Protein AF-A0A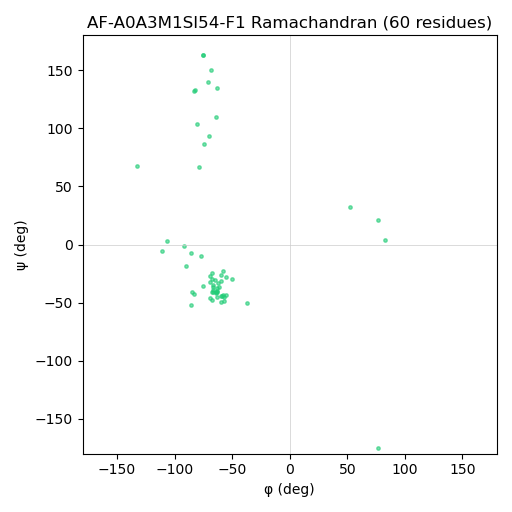3M1SI54-F1 (afdb_monomer)

Secondary structure (DSSP, 8-state):
-HHHHHHHHHHHHHHHHH-GGGTHHHHTT---HHHHHHHHHH---TTS-TTSHHHHT-----

Mean predicted aligned error: 4.3 Å

Sequence (62 aa):
SVVAKVTRDSLMEYYHELYPEYGFKNHKGYATREHLTALERYGPSPIHRQSFSPVSNLKLPF

Radius of gyration: 12.04 Å; Cα contacts (8 Å, |Δi|>4): 51; chains: 1; bounding box: 30×21×29 Å

Nearest PDB structures (foldseek):
  2etj-assembly1_A  TM=9.686E-01  e=2.830E-04  Thermotoga maritima
  3o3g-assembly1_A  TM=9.714E-01  e=4.303E-04  Thermotoga maritima
  4hht-assembly1_A  TM=9.718E-01  e=5.466E-04  Thermotoga maritima MSB8
  7uwe-assembly1_C  TM=9.991E-01  e=8.310E-04  Escherichia coli
  7uwh-assembly1_C  TM=9.498E-01  e=3.937E-03  Escherichia coli

pLDDT: mean 88.07, std 8.37, range [55.44, 95.31]

Solvent-accessible surface area (backbone atoms only — not comparable to full-atom values): 3787 Å² total; per-residue (Å²): 108,70,68,61,50,53,56,52,54,54,52,22,38,56,46,17,74,78,42,55,81,48,44,22,61,79,54,61,76,50,90,41,73,69,34,49,52,27,36,73,72,75,45,82,59,95,87,52,63,60,87,40,66,80,55,57,66,54,80,70,93,122

Structure (mmCIF, N/CA/C/O backbone):
data_AF-A0A3M1SI54-F1
#
_entry.id   AF-A0A3M1SI54-F1
#
loop_
_atom_site.group_PDB
_atom_site.id
_atom_site.type_symbol
_atom_site.label_atom_id
_atom_site.label_alt_id
_atom_site.label_comp_id
_atom_site.label_asym_id
_atom_site.label_entity_id
_atom_site.label_seq_id
_atom_site.pdbx_PDB_ins_code
_atom_site.Cartn_x
_atom_site.Cartn_y
_atom_site.Cartn_z
_atom_site.occupancy
_atom_site.B_iso_or_equiv
_atom_site.auth_seq_id
_atom_site.auth_comp_id
_atom_site.auth_asym_id
_atom_site.auth_atom_id
_atom_site.pdbx_PDB_model_num
ATOM 1 N N . SER A 1 1 ? 14.738 -12.347 -7.870 1.00 87.69 1 SER A N 1
ATOM 2 C CA . SER A 1 1 ? 15.055 -12.410 -9.312 1.00 87.69 1 SER A CA 1
ATOM 3 C C . SER A 1 1 ? 14.465 -11.195 -10.016 1.00 87.69 1 SER A C 1
ATOM 5 O O . SER A 1 1 ? 13.548 -10.582 -9.474 1.00 87.69 1 SER A O 1
ATOM 7 N N . VAL A 1 2 ? 14.973 -10.841 -11.202 1.00 88.06 2 VAL A N 1
ATOM 8 C CA . VAL A 1 2 ? 14.437 -9.728 -12.016 1.00 88.06 2 VAL A CA 1
ATOM 9 C C . VAL A 1 2 ? 12.968 -9.969 -12.373 1.00 88.06 2 VAL A C 1
ATOM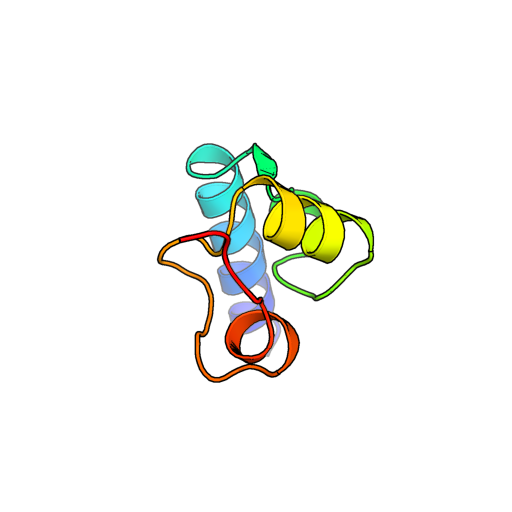 11 O O . VAL A 1 2 ? 12.142 -9.087 -12.169 1.00 88.06 2 VAL A O 1
ATOM 14 N N . VAL A 1 3 ? 12.626 -11.195 -12.786 1.00 92.38 3 VAL A N 1
ATOM 15 C CA . VAL A 1 3 ? 11.251 -11.589 -13.141 1.00 92.38 3 VAL A CA 1
ATOM 16 C C . VAL A 1 3 ? 10.278 -11.348 -11.984 1.00 92.38 3 VAL A C 1
ATOM 18 O O . VAL A 1 3 ? 9.268 -10.682 -12.168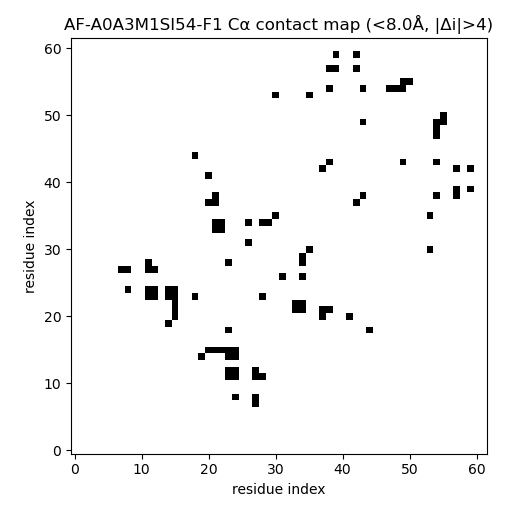 1.00 92.38 3 VAL A O 1
ATOM 21 N N . ALA A 1 4 ? 10.619 -11.784 -10.765 1.00 92.44 4 ALA A N 1
ATOM 22 C CA . ALA A 1 4 ? 9.754 -11.581 -9.601 1.00 92.44 4 ALA A CA 1
ATOM 23 C C . ALA A 1 4 ? 9.513 -10.092 -9.287 1.00 92.44 4 ALA A C 1
ATOM 25 O O . ALA A 1 4 ? 8.413 -9.717 -8.883 1.00 92.44 4 ALA A O 1
ATOM 26 N N . LYS A 1 5 ? 10.526 -9.236 -9.485 1.00 90.50 5 LYS A N 1
ATOM 27 C CA . LYS A 1 5 ? 10.395 -7.785 -9.290 1.00 90.50 5 LYS A CA 1
ATOM 28 C C . LYS A 1 5 ? 9.467 -7.165 -10.333 1.00 90.50 5 LYS A C 1
ATOM 30 O O . LYS A 1 5 ? 8.579 -6.416 -9.947 1.00 90.50 5 LYS A O 1
ATOM 35 N N . VAL A 1 6 ? 9.654 -7.492 -11.613 1.00 94.56 6 VAL A N 1
ATOM 36 C CA . VAL A 1 6 ? 8.827 -6.961 -12.710 1.00 94.56 6 VAL A CA 1
ATOM 37 C C . VAL A 1 6 ? 7.363 -7.339 -12.498 1.00 94.56 6 VAL A C 1
ATOM 39 O O . VAL A 1 6 ? 6.509 -6.459 -12.474 1.00 94.56 6 VAL A O 1
ATOM 42 N N . THR A 1 7 ? 7.079 -8.615 -12.220 1.00 94.31 7 THR A N 1
ATOM 43 C CA . THR A 1 7 ? 5.709 -9.077 -11.953 1.00 94.31 7 THR A CA 1
ATOM 44 C C . THR A 1 7 ? 5.079 -8.359 -10.761 1.00 94.31 7 THR A C 1
ATOM 46 O O . THR A 1 7 ? 3.930 -7.926 -10.836 1.00 94.31 7 THR A O 1
ATOM 49 N N . ARG A 1 8 ? 5.822 -8.194 -9.658 1.00 93.62 8 ARG A N 1
ATOM 50 C CA . ARG A 1 8 ? 5.324 -7.468 -8.484 1.00 93.62 8 ARG A CA 1
ATOM 51 C C . ARG A 1 8 ? 5.037 -6.005 -8.814 1.00 93.62 8 ARG A C 1
ATOM 53 O O . ARG A 1 8 ? 4.010 -5.484 -8.392 1.00 93.62 8 ARG A O 1
ATOM 60 N N . ASP A 1 9 ? 5.940 -5.341 -9.526 1.00 93.44 9 ASP A N 1
ATOM 61 C CA . ASP A 1 9 ? 5.817 -3.913 -9.809 1.00 93.44 9 ASP A CA 1
ATOM 62 C C . ASP A 1 9 ? 4.605 -3.630 -10.725 1.00 93.44 9 ASP A C 1
ATOM 64 O O . ASP A 1 9 ? 3.882 -2.667 -10.447 1.00 93.44 9 ASP A O 1
ATOM 68 N N . SER A 1 10 ? 4.310 -4.517 -11.691 1.00 94.38 10 SER A N 1
ATOM 69 C CA . SER A 1 10 ? 3.084 -4.485 -12.511 1.00 94.38 10 SER A CA 1
ATOM 70 C C . SER A 1 10 ? 1.813 -4.767 -11.702 1.00 94.38 10 SER A C 1
ATOM 72 O O . SER A 1 10 ? 0.801 -4.093 -11.875 1.00 94.38 10 SER A O 1
ATOM 74 N N . LEU A 1 11 ? 1.852 -5.721 -10.766 1.00 94.38 11 LEU A N 1
ATOM 75 C CA . LEU A 1 11 ? 0.703 -6.008 -9.901 1.00 94.38 11 LEU A CA 1
ATOM 76 C C . LEU A 1 11 ? 0.344 -4.807 -9.007 1.00 94.38 11 LEU A C 1
ATOM 78 O O . LEU A 1 11 ? -0.828 -4.529 -8.773 1.00 94.38 11 LEU A O 1
ATOM 82 N N . MET A 1 12 ? 1.346 -4.072 -8.519 1.00 94.06 12 MET A N 1
ATOM 83 C CA . MET A 1 12 ? 1.118 -2.865 -7.716 1.00 94.06 12 MET A CA 1
ATOM 84 C C . MET A 1 12 ? 0.536 -1.704 -8.531 1.00 94.06 12 MET A C 1
ATOM 86 O O . MET A 1 12 ? -0.152 -0.858 -7.966 1.00 94.06 12 MET A O 1
ATOM 90 N N . GLU A 1 13 ? 0.798 -1.648 -9.838 1.00 94.75 13 GLU A N 1
ATOM 91 C CA . GLU A 1 13 ? 0.135 -0.695 -10.739 1.00 94.75 13 GLU A CA 1
ATOM 92 C C . GLU A 1 13 ? -1.337 -1.052 -10.918 1.00 94.75 13 GLU A C 1
ATOM 94 O O . GLU A 1 13 ? -2.191 -0.198 -10.699 1.00 94.75 13 GLU A O 1
ATOM 99 N N . TYR A 1 14 ? -1.644 -2.327 -11.160 1.00 95.31 14 TYR A N 1
ATOM 100 C CA . TYR A 1 14 ? -3.026 -2.804 -11.211 1.00 95.31 14 TYR A CA 1
ATOM 101 C C . TYR A 1 14 ? -3.791 -2.521 -9.906 1.00 95.31 14 TYR A C 1
ATOM 103 O O . TYR A 1 14 ? -4.911 -2.017 -9.912 1.00 95.31 14 TYR A O 1
ATOM 111 N N . TYR A 1 15 ? -3.170 -2.757 -8.749 1.00 94.56 15 TYR A N 1
ATOM 112 C CA . TYR A 1 15 ? -3.798 -2.424 -7.470 1.00 94.56 15 TYR A CA 1
ATOM 113 C C . TYR A 1 15 ? -3.966 -0.929 -7.229 1.00 94.56 15 TYR A C 1
ATOM 115 O O . TYR A 1 15 ? -4.848 -0.551 -6.465 1.00 94.56 15 TYR A O 1
ATOM 123 N N . HIS A 1 16 ? -3.160 -0.075 -7.856 1.00 94.81 16 HIS A N 1
ATOM 124 C CA . HIS A 1 16 ? -3.392 1.363 -7.801 1.00 94.81 16 HIS A CA 1
ATOM 125 C C . HIS A 1 16 ? -4.654 1.762 -8.573 1.00 94.81 16 HIS A C 1
ATOM 127 O O . HIS A 1 16 ? -5.334 2.687 -8.151 1.00 94.81 16 HIS A O 1
ATOM 133 N N . GLU A 1 17 ? -5.003 1.061 -9.651 1.00 94.62 17 GLU A N 1
ATOM 134 C CA . GLU A 1 17 ? -6.267 1.298 -10.360 1.00 94.62 17 GLU A CA 1
ATOM 135 C C . GLU A 1 17 ? -7.476 0.909 -9.499 1.00 94.62 17 GLU A C 1
ATOM 137 O O . GLU A 1 17 ? -8.467 1.633 -9.465 1.00 94.62 17 GLU A O 1
ATOM 142 N N . LEU A 1 18 ? -7.376 -0.196 -8.750 1.00 94.31 18 LEU A N 1
ATOM 143 C CA . LEU A 1 18 ? -8.438 -0.643 -7.839 1.00 94.31 18 LEU A CA 1
ATOM 144 C C . LEU A 1 18 ? -8.520 0.187 -6.549 1.00 94.31 18 LEU A C 1
ATOM 146 O O . LEU A 1 18 ? -9.604 0.399 -6.011 1.00 94.31 18 LEU A O 1
ATOM 150 N N . TYR A 1 19 ? -7.374 0.634 -6.036 1.00 93.31 19 TYR A N 1
ATOM 151 C CA . TYR A 1 19 ? -7.240 1.331 -4.757 1.00 93.31 19 TYR A CA 1
ATOM 152 C C . TYR A 1 19 ? -6.361 2.588 -4.915 1.00 93.31 19 TYR A C 1
ATOM 154 O O . TYR A 1 19 ? -5.244 2.646 -4.379 1.00 93.31 19 TYR A O 1
ATOM 162 N N . PRO A 1 20 ? -6.837 3.612 -5.651 1.00 91.75 20 PRO A N 1
ATOM 163 C CA . PRO A 1 20 ? -6.030 4.783 -6.002 1.00 91.75 20 PRO A CA 1
ATOM 164 C C . PRO A 1 20 ? -5.566 5.579 -4.781 1.00 91.75 20 PRO A C 1
ATOM 166 O O . PRO A 1 20 ? -4.434 6.066 -4.770 1.00 91.75 20 PRO A O 1
ATOM 169 N N . GLU A 1 21 ? -6.392 5.610 -3.732 1.00 91.62 21 GLU A N 1
ATOM 170 C CA . GLU A 1 21 ? -6.171 6.310 -2.458 1.00 91.62 21 GLU A CA 1
ATOM 171 C C . GLU A 1 21 ? -4.861 5.928 -1.753 1.00 91.62 21 GLU A C 1
ATOM 173 O O . GLU A 1 21 ? -4.287 6.732 -1.024 1.00 91.62 21 GLU A O 1
ATOM 178 N N . TYR A 1 22 ? -4.367 4.705 -1.971 1.00 90.62 22 TYR A N 1
ATOM 179 C CA . TYR A 1 22 ? -3.183 4.200 -1.275 1.00 90.62 22 TYR A CA 1
ATOM 180 C C . TYR A 1 22 ? -1.883 4.504 -2.002 1.00 90.62 22 TYR A C 1
ATOM 182 O O . TYR A 1 22 ? -0.844 4.432 -1.369 1.00 90.62 22 TYR A O 1
ATOM 190 N N . GLY A 1 23 ? -1.911 4.835 -3.300 1.00 91.88 23 GLY A N 1
ATOM 191 C CA . GLY A 1 23 ? -0.700 5.216 -4.039 1.00 91.88 23 GLY A CA 1
ATOM 192 C C . GLY A 1 23 ? 0.231 4.065 -4.456 1.00 91.88 23 GLY A C 1
ATOM 193 O O . GLY A 1 23 ? 1.397 4.319 -4.770 1.00 91.88 23 GLY A O 1
ATOM 194 N N . PHE A 1 24 ? -0.258 2.815 -4.527 1.00 92.56 24 PHE A N 1
ATOM 195 C CA . PHE A 1 24 ? 0.567 1.613 -4.763 1.00 92.56 24 PHE A CA 1
ATOM 196 C C . PHE A 1 24 ? 1.534 1.689 -5.952 1.00 92.56 24 PHE A C 1
ATOM 198 O O . PHE A 1 24 ? 2.612 1.096 -5.887 1.00 92.56 24 PHE A O 1
ATOM 205 N N . LYS A 1 25 ? 1.220 2.445 -7.011 1.00 92.25 25 LYS A N 1
ATOM 206 C CA . LYS A 1 25 ? 2.126 2.624 -8.155 1.00 92.25 25 LYS A CA 1
ATOM 207 C C . LYS A 1 25 ? 3.477 3.242 -7.769 1.00 92.25 25 LYS A C 1
ATOM 209 O O . LYS A 1 25 ? 4.480 2.886 -8.383 1.00 92.25 25 LYS A O 1
ATOM 214 N N . ASN A 1 26 ? 3.509 4.104 -6.747 1.00 90.12 26 ASN A N 1
ATOM 215 C CA . ASN A 1 26 ? 4.689 4.876 -6.350 1.00 90.12 26 ASN A CA 1
ATOM 216 C C . ASN A 1 26 ? 5.584 4.078 -5.400 1.00 90.12 26 ASN A C 1
ATOM 218 O O . ASN A 1 26 ? 6.780 3.926 -5.629 1.00 90.12 26 ASN A O 1
ATOM 222 N N . HIS A 1 27 ? 4.996 3.539 -4.333 1.00 92.00 27 HIS A N 1
ATOM 223 C CA . HIS A 1 27 ? 5.739 2.878 -3.259 1.00 92.00 27 HIS A CA 1
ATOM 224 C C . HIS A 1 27 ? 5.588 1.357 -3.272 1.00 92.00 27 HIS A C 1
ATOM 226 O O . HIS A 1 27 ? 6.111 0.701 -2.382 1.00 92.00 27 HIS A O 1
ATOM 232 N N . LYS A 1 28 ? 4.879 0.762 -4.237 1.00 91.62 28 LYS A N 1
ATOM 233 C CA . LYS A 1 28 ? 4.800 -0.696 -4.454 1.00 91.62 28 LYS A CA 1
ATOM 234 C C . LYS A 1 28 ? 4.420 -1.507 -3.197 1.00 91.62 28 LYS A C 1
ATOM 236 O O . LYS A 1 28 ? 4.889 -2.628 -3.006 1.00 91.62 28 LYS A O 1
ATOM 241 N N . GLY A 1 29 ? 3.608 -0.920 -2.312 1.00 87.06 29 GLY A N 1
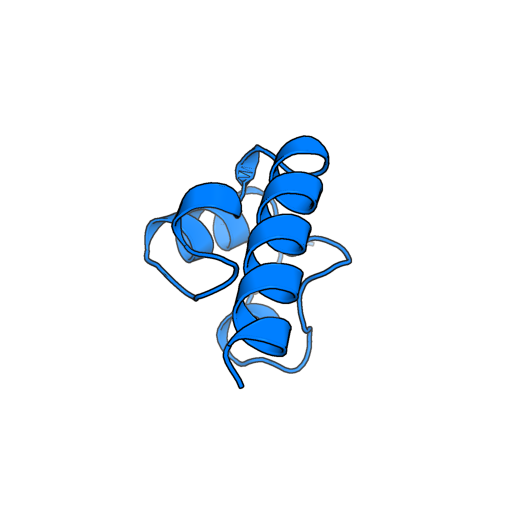ATOM 242 C CA . GLY A 1 29 ? 3.175 -1.536 -1.052 1.00 87.06 29 GLY A CA 1
ATOM 243 C C . GLY A 1 29 ? 4.163 -1.423 0.119 1.00 87.06 29 GLY A C 1
ATOM 244 O O . GLY A 1 29 ? 3.884 -1.953 1.193 1.00 87.06 29 GLY A O 1
ATOM 245 N N . TYR A 1 3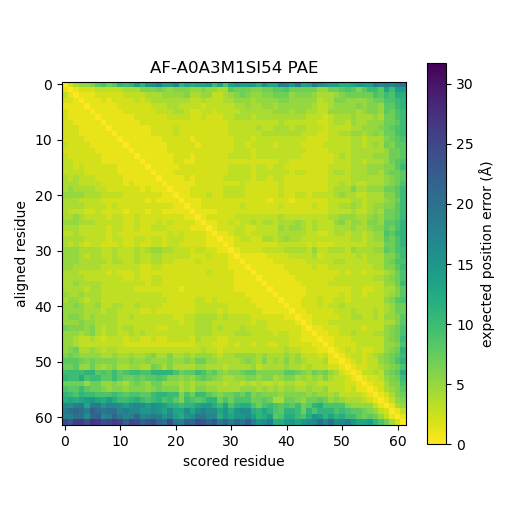0 ? 5.292 -0.7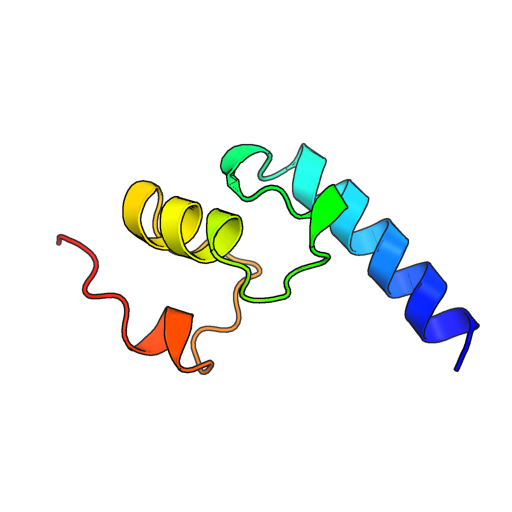22 -0.036 1.00 88.69 30 TYR A N 1
ATOM 246 C CA . TYR A 1 30 ? 6.161 -0.364 1.091 1.00 88.69 30 TYR A CA 1
ATOM 247 C C . TYR A 1 30 ? 5.469 0.658 2.006 1.00 88.69 30 TYR A C 1
ATOM 249 O O . TYR A 1 30 ? 4.645 1.450 1.547 1.00 88.69 30 TYR A O 1
ATOM 257 N N . ALA A 1 31 ? 5.791 0.623 3.302 1.00 85.75 31 ALA A N 1
ATOM 258 C CA . ALA A 1 31 ? 5.208 1.486 4.330 1.00 85.75 31 ALA A CA 1
ATOM 259 C C . ALA A 1 31 ? 5.836 2.893 4.308 1.00 85.75 31 ALA A C 1
ATOM 261 O O . ALA A 1 31 ? 6.577 3.276 5.212 1.00 85.75 31 ALA A O 1
ATOM 262 N N . THR A 1 32 ? 5.594 3.645 3.234 1.00 91.56 32 THR A N 1
ATOM 263 C CA . THR A 1 32 ? 5.973 5.060 3.149 1.00 91.56 32 THR A CA 1
ATOM 264 C C . THR A 1 32 ? 5.028 5.916 3.983 1.00 91.56 32 THR A C 1
ATOM 266 O O . THR A 1 32 ? 3.928 5.492 4.332 1.00 91.56 32 THR A O 1
ATOM 269 N N . ARG A 1 33 ? 5.438 7.152 4.280 1.00 89.56 33 ARG A N 1
ATOM 270 C CA . ARG A 1 33 ? 4.599 8.101 5.022 1.00 89.56 33 ARG A CA 1
ATOM 271 C C . ARG A 1 33 ? 3.240 8.313 4.351 1.00 89.56 33 ARG A C 1
ATOM 273 O O . ARG A 1 33 ? 2.229 8.262 5.030 1.00 89.56 33 ARG A O 1
ATOM 280 N N . GLU A 1 34 ? 3.233 8.468 3.028 1.00 90.12 34 GLU A N 1
ATOM 281 C CA . GLU A 1 34 ? 2.010 8.583 2.220 1.00 90.12 34 GLU A CA 1
ATOM 282 C C . GLU A 1 34 ? 1.088 7.377 2.416 1.00 90.12 34 GLU A C 1
ATOM 284 O O . GLU A 1 34 ? -0.106 7.537 2.653 1.00 90.12 34 GLU A O 1
ATOM 289 N N . HIS A 1 35 ? 1.658 6.171 2.391 1.00 91.31 35 HIS A N 1
ATOM 290 C CA . HIS A 1 35 ? 0.901 4.939 2.550 1.00 91.31 35 HIS A CA 1
ATOM 291 C C . HIS A 1 35 ? 0.324 4.794 3.964 1.00 91.31 35 HIS A C 1
ATOM 293 O O . HIS A 1 35 ? -0.827 4.401 4.122 1.00 91.31 35 HIS A O 1
ATOM 299 N N . LEU A 1 36 ? 1.097 5.148 4.994 1.00 88.94 36 LEU A N 1
ATOM 300 C CA . LEU A 1 36 ? 0.622 5.148 6.380 1.00 88.94 36 LEU A CA 1
ATOM 301 C C . LEU A 1 36 ? -0.509 6.163 6.583 1.00 88.94 36 LEU A C 1
ATOM 303 O O . LEU A 1 36 ? -1.518 5.830 7.191 1.00 88.94 36 LEU A O 1
ATOM 307 N N . THR A 1 37 ? -0.395 7.362 6.007 1.00 89.81 37 THR A N 1
ATOM 308 C CA . THR A 1 37 ? -1.470 8.364 6.047 1.00 89.81 37 THR A CA 1
ATOM 309 C C . THR A 1 37 ? -2.730 7.881 5.325 1.00 89.81 37 THR A C 1
ATOM 311 O O . THR A 1 37 ? -3.835 8.085 5.825 1.00 89.81 37 THR A O 1
ATOM 314 N N . ALA A 1 38 ? -2.593 7.207 4.179 1.00 90.56 38 ALA A N 1
ATOM 3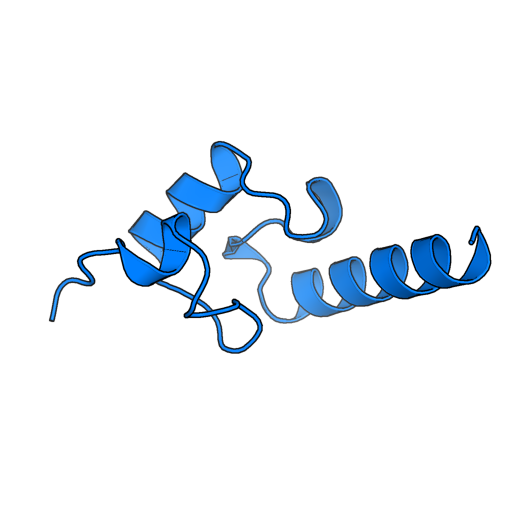15 C CA . ALA A 1 38 ? -3.731 6.598 3.492 1.00 90.56 38 ALA A CA 1
ATOM 316 C C . ALA A 1 38 ? -4.375 5.482 4.333 1.00 90.56 38 ALA A C 1
ATOM 318 O O . ALA A 1 38 ? -5.596 5.422 4.435 1.00 90.56 38 ALA A O 1
ATOM 319 N N . LEU A 1 39 ? -3.566 4.649 4.992 1.00 89.50 3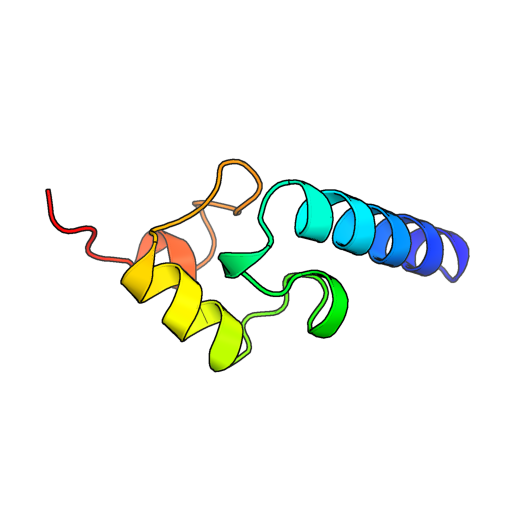9 LEU A N 1
ATOM 320 C CA . LEU A 1 39 ? -4.030 3.600 5.903 1.00 89.50 39 LEU A CA 1
ATOM 321 C C . LEU A 1 39 ? -4.778 4.156 7.121 1.00 89.50 39 LEU A C 1
ATOM 323 O O . LEU A 1 39 ? -5.801 3.604 7.513 1.00 89.50 39 LEU A O 1
ATOM 327 N N . GLU A 1 40 ? -4.300 5.254 7.705 1.00 87.44 40 GLU A N 1
ATOM 328 C CA . GLU A 1 40 ? -4.981 5.938 8.812 1.00 87.44 40 GLU A CA 1
ATOM 329 C C . GLU A 1 40 ? -6.307 6.570 8.368 1.00 87.44 40 GLU A C 1
ATOM 331 O O . GLU A 1 40 ? -7.269 6.591 9.133 1.00 87.44 40 GLU A O 1
ATOM 336 N N . ARG A 1 41 ? -6.374 7.074 7.128 1.00 89.31 41 ARG A N 1
ATOM 337 C CA . ARG A 1 41 ? -7.547 7.784 6.603 1.00 89.31 41 ARG A CA 1
ATOM 338 C C . ARG A 1 41 ? -8.637 6.861 6.065 1.00 89.31 41 ARG A C 1
ATOM 340 O O . ARG A 1 41 ? -9.814 7.131 6.283 1.00 89.31 41 ARG A O 1
ATOM 347 N N . TYR A 1 42 ? -8.252 5.819 5.336 1.00 89.56 42 TYR A N 1
ATOM 348 C CA . TYR A 1 42 ? -9.164 4.932 4.605 1.00 89.56 42 TYR A CA 1
ATOM 349 C C . TYR A 1 42 ? -9.243 3.519 5.201 1.00 89.56 42 TYR A C 1
ATOM 351 O O . TYR A 1 42 ? -10.056 2.713 4.748 1.00 89.56 42 TYR A O 1
ATOM 359 N N . GLY A 1 43 ? -8.428 3.210 6.215 1.00 88.25 43 GLY A N 1
ATOM 360 C CA . GLY A 1 43 ? -8.268 1.860 6.758 1.00 88.25 43 GLY A CA 1
ATOM 361 C C . GLY A 1 43 ? -7.392 0.968 5.869 1.00 88.25 43 GLY A C 1
ATOM 362 O O . GLY A 1 43 ? -6.811 1.442 4.902 1.00 88.25 43 GLY A O 1
ATOM 363 N N . PRO A 1 44 ? -7.228 -0.328 6.186 1.00 91.12 44 PRO A N 1
ATOM 364 C CA . PRO A 1 44 ? -6.542 -1.282 5.322 1.00 91.12 44 PRO A CA 1
ATOM 365 C C . PRO A 1 44 ? -7.451 -1.832 4.217 1.00 91.12 44 PRO A C 1
ATOM 367 O O . PRO A 1 44 ? -8.550 -2.316 4.471 1.00 91.12 44 PRO A O 1
ATOM 370 N N . SER A 1 45 ? -6.951 -1.849 2.981 1.00 88.94 45 SER A N 1
ATOM 371 C CA . SER A 1 45 ? -7.592 -2.549 1.858 1.00 88.94 45 SER A CA 1
ATOM 372 C C . SER A 1 45 ? -7.412 -4.084 1.919 1.00 88.94 45 SER A C 1
ATOM 374 O O . SER A 1 45 ? -6.486 -4.561 2.580 1.00 88.94 45 SER A O 1
ATOM 376 N N . PRO A 1 46 ? -8.211 -4.881 1.177 1.00 89.50 46 PRO A N 1
ATOM 377 C CA . PRO A 1 46 ? -8.151 -6.352 1.191 1.00 89.50 46 PRO A CA 1
ATOM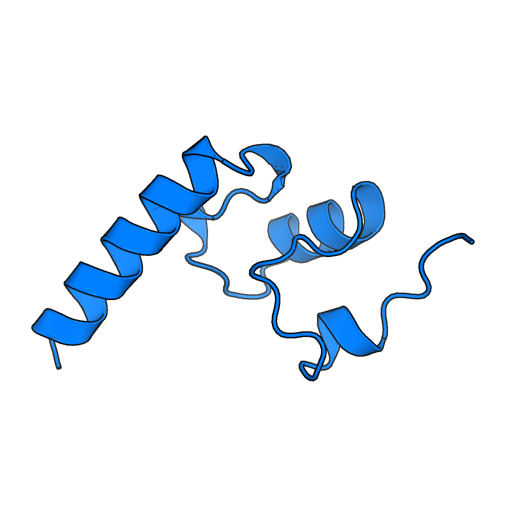 378 C C . PRO A 1 46 ? -6.795 -6.970 0.821 1.00 89.50 46 PRO A C 1
ATOM 380 O O . PRO A 1 46 ? -6.511 -8.107 1.185 1.00 89.50 46 PRO A O 1
ATOM 383 N N . ILE A 1 47 ? -5.954 -6.236 0.089 1.00 90.62 47 ILE A N 1
ATOM 384 C CA . ILE A 1 47 ? -4.620 -6.701 -0.318 1.00 90.62 47 ILE A CA 1
ATOM 385 C C . ILE A 1 47 ? -3.544 -6.432 0.746 1.00 90.62 47 ILE A C 1
ATOM 387 O O . ILE A 1 47 ? -2.403 -6.882 0.602 1.00 90.62 47 ILE A O 1
ATOM 391 N N . HIS A 1 48 ? -3.878 -5.694 1.809 1.00 91.50 48 HIS A N 1
ATOM 392 C CA . HIS A 1 48 ? -2.966 -5.460 2.919 1.00 91.50 48 HIS A CA 1
ATOM 393 C C . HIS A 1 48 ? -2.771 -6.720 3.748 1.00 91.50 48 HIS A C 1
ATOM 395 O O . HIS A 1 48 ? -3.701 -7.452 4.080 1.00 91.50 48 HIS A O 1
ATOM 401 N N . ARG A 1 49 ? -1.523 -6.936 4.158 1.00 90.00 49 ARG A N 1
ATOM 402 C CA . ARG A 1 49 ? -1.179 -8.030 5.060 1.00 90.00 49 ARG A CA 1
ATOM 403 C C . ARG A 1 49 ? -1.513 -7.627 6.489 1.00 90.00 49 ARG A C 1
ATOM 405 O O . ARG A 1 49 ? -0.762 -6.880 7.105 1.00 90.00 49 ARG A O 1
ATOM 412 N N . GLN A 1 50 ? -2.616 -8.156 7.009 1.00 83.94 50 GLN A N 1
ATOM 413 C CA . GLN A 1 50 ? -3.130 -7.841 8.347 1.00 83.94 50 GLN A CA 1
ATOM 414 C C . GLN A 1 50 ? -2.150 -8.170 9.483 1.00 83.94 50 GLN A C 1
ATOM 416 O O . GLN A 1 50 ? -2.179 -7.528 10.525 1.00 83.94 50 GLN A O 1
ATOM 421 N N . SER A 1 51 ? -1.246 -9.131 9.276 1.00 85.88 51 SER A N 1
ATOM 422 C CA . SER A 1 51 ? -0.218 -9.506 10.254 1.00 85.88 51 SER A CA 1
ATOM 423 C C . SER A 1 51 ? 0.964 -8.536 10.337 1.00 85.88 51 SER A C 1
ATOM 425 O O . SER A 1 51 ? 1.813 -8.681 11.214 1.00 85.88 51 SER A O 1
ATOM 427 N N . PHE A 1 52 ? 1.078 -7.572 9.420 1.00 85.19 52 PHE A N 1
ATOM 428 C CA . PHE A 1 52 ? 2.203 -6.643 9.411 1.00 85.19 52 PHE A CA 1
ATOM 429 C C . PHE A 1 52 ? 1.941 -5.506 10.398 1.00 85.19 52 PHE A C 1
ATOM 431 O O . PHE A 1 52 ? 0.890 -4.880 10.336 1.00 85.19 52 PHE A O 1
ATOM 438 N N . SER A 1 53 ? 2.939 -5.196 11.233 1.00 82.06 53 SER A N 1
ATOM 439 C CA . SER A 1 53 ? 2.894 -4.176 12.299 1.00 82.06 53 SER A CA 1
ATOM 440 C C . SER A 1 53 ? 2.099 -2.893 11.978 1.00 82.06 53 SER A C 1
ATOM 442 O O . SER A 1 53 ? 1.229 -2.538 12.771 1.00 82.06 53 SER A O 1
ATOM 444 N N . PRO A 1 54 ? 2.309 -2.190 10.841 1.00 80.81 54 PRO A N 1
ATOM 445 C CA . PRO A 1 54 ? 1.540 -0.976 10.556 1.00 80.81 54 PRO A CA 1
ATOM 446 C C . PRO A 1 54 ? 0.045 -1.238 10.355 1.00 80.81 54 PRO A C 1
ATOM 448 O O . PRO A 1 54 ? -0.761 -0.384 10.682 1.00 80.81 54 PRO A O 1
ATOM 451 N N . VAL A 1 55 ? -0.332 -2.412 9.848 1.00 84.75 55 VAL A N 1
ATOM 452 C CA . VAL A 1 55 ? -1.731 -2.788 9.630 1.00 84.75 55 VAL A CA 1
ATOM 453 C C . VAL A 1 55 ? -2.347 -3.373 10.900 1.00 84.75 55 VAL A C 1
ATOM 455 O O . VAL A 1 55 ? -3.477 -3.038 11.235 1.00 84.75 55 VAL A O 1
ATOM 458 N N . SER A 1 56 ? -1.605 -4.202 11.638 1.00 83.81 56 SER A N 1
ATOM 459 C CA . SER A 1 56 ? -2.088 -4.820 12.880 1.00 83.81 56 SER A CA 1
ATOM 460 C C . SER A 1 56 ? -2.292 -3.809 14.009 1.00 83.81 56 SER A C 1
ATOM 462 O O . SER A 1 56 ? -3.131 -4.021 14.878 1.00 83.81 56 SER A O 1
ATOM 464 N N . ASN A 1 57 ? -1.512 -2.723 14.011 1.00 81.25 57 ASN A N 1
ATOM 465 C CA . ASN A 1 57 ? -1.572 -1.681 15.036 1.00 81.25 57 ASN A CA 1
ATOM 466 C C . ASN A 1 57 ? -2.519 -0.527 14.675 1.00 81.25 57 ASN A C 1
ATOM 468 O O . ASN A 1 57 ? -2.665 0.397 15.479 1.00 81.25 57 ASN A O 1
ATOM 472 N N . LEU A 1 58 ? -3.162 -0.557 13.499 1.00 78.12 58 LEU A N 1
ATOM 473 C CA . LEU A 1 58 ? -4.199 0.415 13.160 1.00 78.12 58 LEU A CA 1
ATOM 474 C C . LEU A 1 58 ? -5.373 0.231 14.118 1.00 78.12 58 LEU A C 1
ATOM 476 O O . LEU A 1 58 ? -6.120 -0.745 14.048 1.00 78.12 58 LEU A O 1
ATOM 480 N N . LYS A 1 59 ? -5.554 1.208 15.006 1.00 65.12 59 LYS A N 1
ATOM 481 C CA . LYS A 1 59 ? -6.805 1.376 15.739 1.00 65.12 59 LYS A CA 1
ATOM 482 C C . LYS A 1 59 ? -7.815 1.960 14.765 1.00 65.12 59 LYS A C 1
ATOM 484 O O . LYS A 1 59 ? -7.918 3.176 14.631 1.00 65.12 59 LYS A O 1
ATOM 489 N N . LEU A 1 60 ? -8.490 1.084 14.030 1.00 63.41 60 LEU A N 1
ATOM 490 C CA . LEU A 1 60 ? -9.585 1.509 13.174 1.00 63.41 60 LEU A CA 1
ATOM 491 C C . LEU A 1 60 ? -10.690 2.091 14.062 1.00 63.41 60 LEU A C 1
ATOM 493 O O . LEU A 1 60 ? -10.989 1.501 15.102 1.00 63.41 60 LEU A O 1
ATOM 497 N N . PRO A 1 61 ? -11.262 3.250 13.698 1.00 55.69 61 PRO A N 1
ATOM 498 C CA . PRO A 1 61 ? -12.430 3.766 14.383 1.00 55.69 61 PRO A CA 1
ATOM 499 C C . PRO A 1 61 ? -13.612 2.864 14.016 1.00 55.69 61 PRO A C 1
ATOM 501 O O . PRO A 1 61 ? -14.227 3.034 12.965 1.00 55.69 61 PRO A O 1
ATOM 504 N N . PHE A 1 62 ? -13.872 1.859 14.846 1.00 55.44 62 PHE A N 1
ATOM 505 C CA . PHE A 1 62 ? -15.201 1.271 14.977 1.00 55.44 62 PHE A CA 1
ATOM 506 C C . PHE A 1 62 ? -15.903 1.934 16.158 1.00 55.44 62 PHE A C 1
ATOM 508 O O . PHE A 1 62 ? -15.258 2.051 17.227 1.00 55.44 62 PHE A O 1
#

Foldseek 3Di:
DVVVVVVLLVVLVVVCVVVVLQPCNPQSPDPDPSNLVSCLVVNDDPPDDCPDPSNVPRPPDD